Protein AF-U1PK87-F1 (afdb_monomer)

Solvent-accessible surface area (backbone atoms only — not comparable to full-atom values): 8634 Å² total; per-residue (Å²): 111,48,39,33,23,45,69,45,52,53,51,55,28,52,53,34,61,75,40,60,79,50,68,44,65,34,42,36,42,62,46,44,38,61,63,32,88,51,86,63,89,66,59,46,81,41,62,26,33,57,51,72,47,66,73,80,92,66,89,75,99,75,80,78,85,78,83,70,93,80,68,74,91,84,69,62,51,33,32,41,38,39,28,65,90,53,68,93,59,78,47,89,88,58,45,84,28,54,29,33,36,34,36,21,73,92,43,46,78,88,36,41,50,33,22,34,62,85,62,45,79,32,57,74,44,75,30,88,46,66,70,62,82,80,76,78,77,78,81,71,83,76,133

Foldseek 3Di:
DAAEAPVALLVLLVVPQVQPPDKDKWWWFWDFCLQFPDRQVDDRRDTHTADIDDDDPDDDDDDPDPDPPPDPPDAFIEMEMENAPDDQWDDPVQLPTQKYKYAYPVSDPVRIFMAGSVRHTDDYDHGHGHGDDPPPPPPPPDD

pLDDT: mean 77.27, std 20.82, range [31.27, 96.0]

Nearest PDB structures (foldseek):
  1r5x-assembly2_B  TM=8.015E-01  e=1.370E-06  Archaeoglobus fulgidus DSM 4304
  1oi0-assembly3_C  TM=8.147E-01  e=3.358E-06  Archaeoglobus fulgidus
  1oi0-assembly2_B  TM=7.557E-01  e=1.060E-06  Archaeoglobus fulgidus
  1oi0-assembly4_D  TM=7.396E-01  e=2.011E-06  Archaeoglobus fulgidus
  1oi0-assembly1_A  TM=7.711E-01  e=6.793E-06  Archaeoglobus fulgidus

Sequence (143 aa):
MVHITRGLLDGLLAMSADRDPESVSAVLASTPAGEFEDATGVDSSTPILTHFYFPDASGSVTAVFGVDLGTPAGSGRARFVSHPQGPLAATREDTFAAAVIIAIPPWDVDACAAFDRENQELSMNIIDADPPQETLTEDIEAE

Secondary structure (DSSP, 8-state):
-EEEEHHHHHHHHHHHHHHTTSPPEEEEEEEEGGG-SS--SS-TT-EEEEEEE----SS-S-------TTS-TT-PPEEEEE-TTS-SS--TTTTTSSEEEEE-TT-SSTTEEEEETT-PEEPEEEE--PPPP----------

InterPro domains:
  IPR058877 JAB/MPN domain-containing [PF26422] (1-135)

Radius of gyration: 16.14 Å; Cα contacts (8 Å, |Δi|>4): 254; chains: 1; bounding box: 40×46×35 Å

Mean predicted aligned error: 9.71 Å

Organism: NCBI:txid1238424

Structure (mmCIF, N/CA/C/O backbone):
data_AF-U1PK87-F1
#
_entry.id   AF-U1PK87-F1
#
loop_
_atom_site.group_PDB
_atom_site.id
_atom_site.type_symbol
_atom_site.label_atom_id
_atom_site.label_alt_id
_atom_site.label_comp_id
_atom_site.label_asym_id
_atom_site.label_entity_id
_atom_site.label_seq_id
_atom_site.pdbx_PDB_ins_code
_atom_site.Cartn_x
_atom_site.Cartn_y
_atom_site.Cartn_z
_atom_site.occupancy
_atom_site.B_iso_or_equiv
_atom_site.auth_seq_id
_atom_site.auth_comp_id
_atom_site.auth_asym_id
_atom_site.auth_atom_id
_atom_site.pdbx_PDB_model_num
ATOM 1 N N . MET A 1 1 ? 4.386 -2.816 11.260 1.00 86.81 1 MET A N 1
ATOM 2 C CA . MET A 1 1 ? 3.215 -3.315 10.512 1.00 86.81 1 MET A CA 1
ATOM 3 C C . MET A 1 1 ? 2.550 -2.134 9.831 1.00 86.81 1 MET A C 1
ATOM 5 O O . MET A 1 1 ? 2.549 -1.057 10.415 1.00 86.81 1 MET A O 1
ATOM 9 N N . VAL A 1 2 ? 2.038 -2.331 8.619 1.00 90.50 2 VAL A N 1
ATOM 10 C CA . VAL A 1 2 ? 1.305 -1.332 7.827 1.00 90.50 2 VAL A CA 1
ATOM 11 C C . VAL A 1 2 ? -0.090 -1.876 7.528 1.00 90.50 2 VAL A C 1
ATOM 13 O O . VAL A 1 2 ? -0.218 -3.044 7.168 1.00 90.50 2 VAL A O 1
ATOM 16 N N . HIS A 1 3 ? -1.116 -1.037 7.671 1.00 93.62 3 HIS A N 1
ATOM 17 C CA . HIS A 1 3 ? -2.496 -1.361 7.309 1.00 93.62 3 HIS A CA 1
ATOM 18 C C . HIS A 1 3 ? -2.875 -0.585 6.050 1.00 93.62 3 HIS A C 1
ATOM 20 O O . HIS A 1 3 ? -2.632 0.618 5.988 1.00 93.62 3 HIS A O 1
ATOM 26 N N . ILE A 1 4 ? -3.449 -1.252 5.054 1.00 93.69 4 ILE A N 1
ATOM 27 C CA . ILE A 1 4 ? -3.845 -0.652 3.773 1.00 93.69 4 ILE A CA 1
ATOM 28 C C . ILE A 1 4 ? -5.178 -1.242 3.327 1.00 93.69 4 ILE A C 1
ATOM 30 O O . ILE A 1 4 ? -5.394 -2.440 3.505 1.00 93.69 4 ILE A O 1
ATOM 34 N N . THR A 1 5 ? -6.0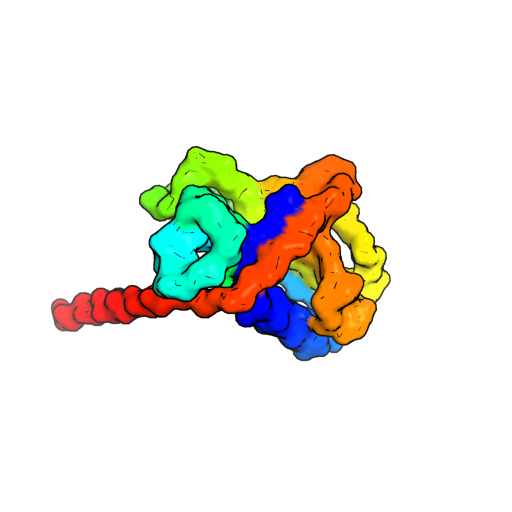77 -0.435 2.768 1.00 95.06 5 THR A N 1
ATOM 35 C CA . THR A 1 5 ? -7.317 -0.969 2.191 1.00 95.06 5 THR A CA 1
ATOM 36 C C . THR A 1 5 ? -7.027 -1.740 0.907 1.00 95.06 5 THR A C 1
ATOM 38 O O . THR A 1 5 ? -6.157 -1.358 0.118 1.00 95.06 5 THR A O 1
ATOM 41 N N . ARG A 1 6 ? -7.775 -2.824 0.666 1.00 94.69 6 ARG A N 1
ATOM 42 C CA . ARG A 1 6 ? -7.663 -3.603 -0.576 1.00 94.69 6 ARG A CA 1
ATOM 43 C C . ARG A 1 6 ? -7.859 -2.723 -1.811 1.00 94.69 6 ARG A C 1
ATOM 45 O O . ARG A 1 6 ? -7.023 -2.753 -2.704 1.00 94.69 6 ARG A O 1
ATOM 52 N N . GLY A 1 7 ? -8.894 -1.881 -1.811 1.00 93.00 7 GLY A N 1
ATOM 53 C CA . GLY A 1 7 ? -9.187 -0.988 -2.934 1.00 93.00 7 GLY A CA 1
ATOM 54 C C . GLY A 1 7 ? -8.040 -0.030 -3.279 1.00 93.00 7 GLY A C 1
ATOM 55 O O . GLY A 1 7 ? -7.747 0.171 -4.457 1.00 93.00 7 GLY A O 1
ATOM 56 N N . LEU A 1 8 ? -7.340 0.515 -2.273 1.00 93.94 8 LEU A N 1
ATOM 57 C CA . LEU A 1 8 ? -6.167 1.363 -2.505 1.00 93.94 8 LEU A CA 1
ATOM 58 C C . LEU A 1 8 ? -5.016 0.566 -3.132 1.00 93.94 8 LEU A C 1
ATOM 60 O O . LEU A 1 8 ? -4.407 1.028 -4.098 1.00 93.94 8 LEU A O 1
ATOM 64 N N . LEU A 1 9 ? -4.704 -0.611 -2.581 1.00 95.31 9 LEU A N 1
ATOM 65 C CA . LEU A 1 9 ? -3.612 -1.447 -3.078 1.00 95.31 9 LEU A CA 1
ATOM 66 C C . LEU A 1 9 ? -3.866 -1.889 -4.524 1.00 95.31 9 LEU A C 1
ATOM 68 O O . LEU A 1 9 ? -3.006 -1.688 -5.378 1.00 95.31 9 LEU A O 1
ATOM 72 N N . ASP A 1 10 ? -5.059 -2.410 -4.804 1.00 95.56 10 ASP A N 1
ATOM 73 C CA . ASP A 1 10 ? -5.448 -2.869 -6.138 1.00 95.56 10 ASP A CA 1
ATOM 74 C C . ASP A 1 10 ? -5.386 -1.721 -7.158 1.00 95.56 10 ASP A C 1
ATOM 76 O O . ASP A 1 10 ? -4.865 -1.895 -8.260 1.00 95.56 10 ASP A O 1
ATOM 80 N N . GLY A 1 11 ? -5.839 -0.519 -6.781 1.00 94.69 11 GLY A N 1
ATOM 81 C CA . GLY A 1 11 ? -5.757 0.669 -7.632 1.00 94.69 11 GLY A CA 1
ATOM 82 C C . GLY A 1 11 ? -4.319 1.094 -7.953 1.00 94.69 11 GLY A C 1
ATOM 83 O O . GLY A 1 11 ? -4.015 1.435 -9.097 1.00 94.69 11 GLY A O 1
ATOM 84 N N . LEU A 1 12 ? -3.412 1.045 -6.971 1.00 94.88 12 LEU A N 1
ATOM 85 C CA . LEU A 1 12 ? -1.989 1.357 -7.167 1.00 94.88 12 LEU A CA 1
ATOM 86 C C . LEU A 1 12 ? -1.282 0.311 -8.043 1.00 94.88 12 LEU A C 1
ATOM 88 O O . LEU A 1 12 ? -0.458 0.674 -8.888 1.00 94.88 12 LEU A O 1
ATOM 92 N N . LEU A 1 13 ? -1.611 -0.971 -7.873 1.00 95.88 13 LEU A N 1
ATOM 93 C CA . LEU A 1 13 ? -1.077 -2.064 -8.689 1.00 95.88 13 LEU A CA 1
ATOM 94 C C . LEU A 1 13 ? -1.568 -1.976 -10.137 1.00 95.88 13 LEU A C 1
ATOM 96 O O . LEU A 1 13 ? -0.749 -2.007 -11.054 1.00 95.88 13 LEU A O 1
ATOM 100 N N . ALA A 1 14 ? -2.872 -1.775 -10.346 1.0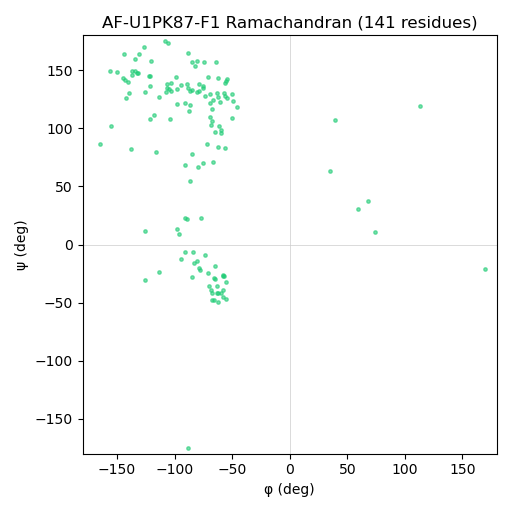0 95.50 14 ALA A N 1
ATOM 101 C CA . ALA A 1 14 ? -3.454 -1.596 -11.676 1.00 95.50 14 ALA A CA 1
ATOM 102 C C . ALA A 1 14 ? -2.815 -0.412 -12.413 1.00 95.50 14 ALA A C 1
ATOM 104 O O . ALA A 1 14 ? -2.390 -0.535 -13.557 1.00 95.50 14 ALA A O 1
ATOM 105 N N . MET A 1 15 ? -2.644 0.715 -11.720 1.00 93.19 15 MET A N 1
ATOM 106 C CA . MET A 1 15 ? -1.982 1.887 -12.282 1.00 93.19 15 MET A CA 1
ATOM 107 C C . MET A 1 15 ? -0.509 1.637 -12.634 1.00 93.19 15 MET A C 1
ATOM 109 O O . MET A 1 15 ? -0.010 2.185 -13.616 1.00 93.19 15 MET A O 1
ATOM 113 N N . SER A 1 16 ? 0.198 0.835 -11.834 1.00 94.25 16 SER A N 1
ATOM 114 C CA . SER A 1 16 ? 1.590 0.462 -12.110 1.00 94.25 16 SER A CA 1
ATOM 115 C C . SER A 1 16 ? 1.687 -0.425 -13.351 1.00 94.25 16 SER A C 1
ATOM 117 O O . SER A 1 16 ? 2.545 -0.190 -14.197 1.00 94.25 16 SER A O 1
ATOM 119 N N . ALA A 1 17 ? 0.762 -1.377 -13.503 1.00 95.38 17 ALA A N 1
ATOM 120 C CA . ALA A 1 17 ? 0.655 -2.212 -14.695 1.00 95.38 17 ALA A CA 1
ATOM 121 C C . ALA A 1 17 ? 0.339 -1.390 -15.957 1.00 95.38 17 ALA A C 1
ATOM 123 O O . ALA A 1 17 ? 0.955 -1.611 -16.997 1.00 95.38 17 ALA A O 1
ATOM 124 N N . ASP A 1 18 ? -0.566 -0.412 -15.860 1.00 95.50 18 ASP A N 1
ATOM 125 C CA . ASP A 1 18 ? -0.934 0.469 -16.977 1.00 95.50 18 ASP A CA 1
ATOM 126 C C . ASP A 1 18 ? 0.216 1.381 -17.429 1.00 95.50 18 ASP A C 1
ATOM 128 O O . ASP A 1 18 ? 0.266 1.792 -18.591 1.00 95.50 18 ASP A O 1
ATOM 132 N N . ARG A 1 19 ? 1.127 1.733 -16.513 1.00 90.69 19 ARG A N 1
ATOM 133 C CA . ARG A 1 19 ? 2.261 2.625 -16.788 1.00 90.69 19 ARG A CA 1
ATOM 134 C C . ARG A 1 19 ? 3.551 1.907 -17.151 1.00 90.69 19 ARG A C 1
ATOM 136 O O . ARG A 1 19 ? 4.460 2.577 -17.629 1.00 90.69 19 ARG A O 1
ATOM 143 N N . ASP A 1 20 ? 3.645 0.595 -16.956 1.00 89.94 20 ASP A N 1
ATOM 144 C CA . ASP A 1 20 ? 4.840 -0.195 -17.268 1.00 89.94 20 ASP A CA 1
ATOM 145 C C . ASP A 1 20 ? 5.347 0.112 -18.699 1.00 89.94 20 ASP A C 1
ATOM 147 O O . ASP A 1 20 ? 4.573 0.010 -19.660 1.00 89.94 20 ASP A O 1
ATOM 151 N N . PRO A 1 21 ? 6.620 0.535 -18.879 1.00 92.75 21 PRO A N 1
ATOM 152 C CA . PRO A 1 21 ? 7.748 0.468 -17.933 1.00 92.75 21 PRO A CA 1
ATOM 153 C C . PRO A 1 21 ? 8.046 1.752 -17.136 1.00 92.75 21 PRO A C 1
ATOM 155 O O . PRO A 1 21 ? 9.121 1.865 -16.542 1.00 92.75 21 PRO A O 1
ATOM 158 N N . GLU A 1 22 ? 7.155 2.740 -17.125 1.00 89.12 22 GLU A N 1
ATOM 159 C CA . GLU A 1 22 ? 7.297 3.954 -16.316 1.00 89.12 22 GLU A CA 1
ATOM 160 C C . GLU A 1 22 ? 6.991 3.687 -14.835 1.00 89.12 22 GLU A C 1
ATOM 162 O O . GLU A 1 22 ? 6.006 3.038 -14.484 1.00 89.12 22 GLU A O 1
ATOM 167 N N . SER A 1 23 ? 7.818 4.235 -13.941 1.00 87.06 23 SER A N 1
ATOM 168 C CA . SER A 1 23 ? 7.581 4.141 -12.500 1.00 87.06 23 SER A CA 1
ATOM 169 C C . SER A 1 23 ? 6.462 5.079 -12.033 1.00 87.06 23 SER A C 1
ATOM 171 O O . SER A 1 23 ? 6.457 6.276 -12.320 1.00 87.06 23 SER A O 1
ATOM 173 N N . VAL A 1 24 ? 5.569 4.549 -11.207 1.00 89.56 24 VAL A N 1
ATOM 174 C CA . VAL A 1 24 ? 4.601 5.259 -10.375 1.00 89.56 24 VAL A CA 1
ATOM 175 C C . VAL A 1 24 ? 5.220 5.576 -9.017 1.00 89.56 24 VAL A C 1
ATOM 177 O O . VAL A 1 24 ? 5.866 4.736 -8.387 1.00 89.56 24 VAL A O 1
ATOM 180 N N . SER A 1 25 ? 4.974 6.788 -8.520 1.00 88.31 25 SER A N 1
ATOM 181 C CA . SER A 1 25 ? 5.276 7.133 -7.138 1.00 88.31 25 SER A CA 1
ATOM 182 C C . SER A 1 25 ? 4.212 8.040 -6.541 1.00 88.31 25 SER A C 1
ATOM 184 O O . SER A 1 25 ? 3.925 9.096 -7.097 1.00 88.31 25 SER A O 1
ATOM 186 N N . ALA A 1 26 ? 3.654 7.644 -5.400 1.00 87.25 26 ALA A N 1
ATOM 187 C CA . ALA A 1 26 ? 2.553 8.349 -4.753 1.00 87.25 26 ALA A CA 1
ATOM 188 C C . ALA A 1 26 ? 2.771 8.441 -3.243 1.00 87.25 26 ALA A C 1
ATOM 190 O O . ALA A 1 26 ? 3.325 7.530 -2.624 1.00 87.25 26 ALA A O 1
ATOM 191 N N . VAL A 1 27 ? 2.331 9.541 -2.638 1.00 86.81 27 VAL A N 1
ATOM 192 C CA . VAL A 1 27 ? 2.311 9.670 -1.181 1.00 86.81 27 VAL A CA 1
ATOM 193 C C . VAL A 1 27 ? 0.990 9.124 -0.668 1.00 86.81 27 VAL A C 1
ATOM 195 O O . VAL A 1 27 ? -0.060 9.428 -1.226 1.00 86.81 27 VAL A O 1
ATOM 198 N N . LEU A 1 28 ? 1.053 8.319 0.387 1.00 87.38 28 LEU A N 1
ATOM 199 C CA . LEU A 1 28 ? -0.102 7.662 0.979 1.00 87.38 28 LEU A CA 1
ATOM 200 C C . LEU A 1 28 ? -0.506 8.380 2.261 1.00 87.38 28 LEU A C 1
ATOM 202 O O . LEU A 1 28 ? 0.338 8.765 3.081 1.00 87.38 28 LEU A O 1
ATOM 206 N N . ALA A 1 29 ? -1.809 8.520 2.437 1.00 87.06 29 ALA A N 1
ATOM 207 C CA . ALA A 1 29 ? -2.423 9.070 3.627 1.00 87.06 29 ALA A CA 1
ATOM 208 C C . ALA A 1 29 ? -3.362 8.039 4.257 1.00 87.06 29 ALA A C 1
ATOM 210 O O . ALA A 1 29 ? -3.778 7.063 3.625 1.00 87.06 29 ALA A O 1
ATOM 211 N N . SER A 1 30 ? -3.612 8.223 5.550 1.00 88.44 30 SER A N 1
ATOM 212 C CA . SER A 1 30 ? -4.320 7.253 6.372 1.00 88.44 30 SER A CA 1
ATOM 213 C C . SER A 1 30 ? -5.571 7.834 6.999 1.00 88.44 30 SER A C 1
ATOM 215 O O . SER A 1 30 ? -5.547 8.963 7.484 1.00 88.44 30 SER A O 1
ATOM 217 N N . THR A 1 31 ? -6.584 6.992 7.116 1.00 88.69 31 THR A N 1
ATOM 218 C CA . THR A 1 31 ? -7.783 7.222 7.913 1.00 88.69 31 THR A CA 1
ATOM 219 C C . THR A 1 31 ? -7.715 6.341 9.169 1.00 88.69 31 T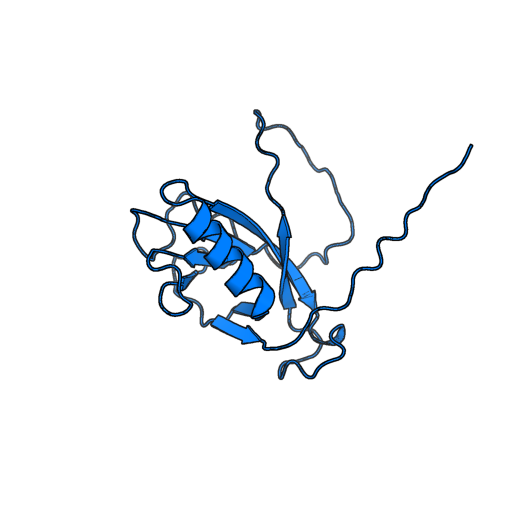HR A C 1
ATOM 221 O O . THR A 1 31 ? -7.345 5.165 9.063 1.00 88.69 31 THR A O 1
ATOM 224 N N . PRO A 1 32 ? -8.019 6.861 10.369 1.00 90.75 32 PRO A N 1
ATOM 225 C CA . PRO A 1 32 ? -8.199 6.043 11.564 1.00 90.75 32 PRO A CA 1
ATOM 226 C C . PRO A 1 32 ? -9.264 4.961 11.361 1.00 90.75 32 PRO A C 1
ATOM 228 O O . PRO A 1 32 ? -10.333 5.209 10.812 1.00 90.75 32 PRO A O 1
ATOM 231 N N . ALA A 1 33 ? -9.003 3.760 11.862 1.00 90.88 33 ALA A N 1
ATOM 232 C CA . ALA A 1 33 ? -9.893 2.611 11.728 1.00 90.88 33 ALA A CA 1
ATOM 233 C C . ALA A 1 33 ? -11.307 2.833 12.292 1.00 90.88 33 ALA A C 1
ATOM 235 O O . ALA A 1 33 ? -12.248 2.194 11.838 1.00 90.88 33 ALA A O 1
ATOM 236 N N . GLY A 1 34 ? -11.459 3.718 13.280 1.00 90.00 34 GLY A N 1
ATOM 237 C CA . GLY A 1 34 ? -12.749 4.063 13.877 1.00 90.00 34 GLY A CA 1
ATOM 238 C C . GLY A 1 34 ? -13.651 4.931 12.998 1.00 90.00 34 GLY A C 1
ATOM 239 O O . GLY A 1 34 ? -14.804 5.130 13.363 1.00 90.00 34 GLY A O 1
ATOM 240 N N . GLU A 1 35 ? -13.145 5.452 11.878 1.00 89.75 35 GLU A N 1
ATOM 241 C CA . GLU A 1 35 ? -13.934 6.226 10.909 1.00 89.75 35 GLU A CA 1
ATOM 242 C C . GLU A 1 35 ? -14.544 5.350 9.803 1.00 89.75 35 GLU A C 1
ATOM 244 O O . GLU A 1 35 ? -15.333 5.837 8.999 1.00 89.75 35 GLU A O 1
ATOM 249 N N . PHE A 1 36 ? -14.201 4.060 9.758 1.00 89.88 36 PHE A N 1
ATOM 250 C CA . PHE A 1 36 ? -14.814 3.102 8.844 1.00 89.88 36 PHE A CA 1
ATOM 251 C C . PHE A 1 36 ? -16.175 2.664 9.389 1.00 89.88 36 PHE A C 1
ATOM 253 O O . PHE A 1 36 ? -16.315 2.388 10.583 1.00 89.88 36 PHE A O 1
ATOM 260 N N . GLU A 1 37 ? -17.173 2.566 8.511 1.00 86.31 37 GLU A N 1
ATOM 261 C CA . GLU A 1 37 ? -18.475 1.990 8.870 1.00 86.31 37 GLU A CA 1
ATOM 262 C C . GLU A 1 37 ? -18.365 0.474 9.094 1.00 86.31 37 GLU A C 1
ATOM 264 O O . GLU A 1 37 ? -19.004 -0.086 9.990 1.00 86.31 37 GLU A O 1
ATOM 269 N N . ASP A 1 38 ? -17.510 -0.178 8.304 1.00 85.19 38 ASP A N 1
ATOM 270 C CA . ASP A 1 38 ? -17.237 -1.605 8.384 1.00 85.19 38 ASP A CA 1
ATOM 271 C C . ASP A 1 38 ? -16.222 -1.957 9.476 1.00 85.19 38 ASP A C 1
ATOM 273 O O . ASP A 1 38 ? -15.320 -1.196 9.838 1.00 85.19 38 ASP A O 1
ATOM 277 N N . ALA A 1 39 ? -16.324 -3.188 9.976 1.00 81.06 39 ALA A N 1
ATOM 278 C CA . ALA A 1 39 ? -15.366 -3.717 10.933 1.00 81.06 39 ALA A CA 1
ATOM 279 C C . ALA A 1 39 ? -13.997 -3.948 10.269 1.00 81.06 39 ALA A C 1
ATOM 281 O O . ALA A 1 39 ? -13.801 -4.898 9.517 1.00 81.06 39 ALA A O 1
ATOM 282 N N . THR A 1 40 ? -13.017 -3.127 10.633 1.00 88.06 40 THR A N 1
ATOM 283 C CA . THR A 1 40 ? -11.635 -3.202 10.124 1.00 88.06 40 THR A CA 1
ATOM 284 C C . THR A 1 40 ? -10.775 -4.266 10.817 1.00 88.06 40 THR A C 1
ATOM 286 O O . THR A 1 40 ? -9.692 -4.601 10.343 1.00 88.06 40 THR A O 1
ATOM 289 N N . GLY A 1 41 ? -11.225 -4.802 11.959 1.00 89.12 41 GLY A N 1
ATOM 290 C CA . GLY A 1 41 ? -10.503 -5.830 12.722 1.00 89.12 41 GLY A CA 1
ATOM 291 C C . GLY A 1 41 ? -9.277 -5.325 13.497 1.00 89.12 41 GLY A C 1
ATOM 292 O O . GLY A 1 41 ? -8.503 -6.137 14.004 1.00 89.12 41 GLY A O 1
ATOM 293 N N . VAL A 1 42 ? -9.097 -4.006 13.607 1.00 90.94 42 VAL A N 1
ATOM 294 C CA . VAL A 1 42 ? -8.009 -3.352 14.354 1.00 90.94 42 VAL A CA 1
ATOM 295 C C . VAL A 1 42 ? -8.564 -2.331 15.356 1.00 90.94 42 VAL A C 1
ATOM 297 O O . VAL A 1 42 ? -9.759 -2.041 15.363 1.00 90.94 42 VAL A O 1
ATOM 300 N N . ASP A 1 43 ? -7.710 -1.805 16.240 1.00 91.31 43 ASP A N 1
ATOM 301 C CA . ASP A 1 43 ? -8.110 -0.763 17.197 1.00 91.31 43 ASP A CA 1
ATOM 302 C C . ASP A 1 43 ? -8.551 0.511 16.463 1.00 91.31 43 ASP A C 1
ATOM 304 O O . ASP A 1 43 ? -7.928 0.878 15.470 1.00 91.31 43 ASP A O 1
ATOM 308 N N . SER A 1 44 ? -9.562 1.221 16.971 1.00 89.38 44 SER A N 1
ATOM 309 C CA . SER A 1 44 ? -10.148 2.404 16.321 1.00 89.38 44 SER A CA 1
ATOM 310 C C . SER A 1 44 ? -9.152 3.534 16.034 1.00 89.38 44 SER A C 1
ATOM 312 O O . SER A 1 44 ? -9.360 4.317 15.112 1.00 89.38 44 SER A O 1
ATOM 314 N N . SER A 1 45 ? -8.072 3.642 16.813 1.00 88.38 45 SER A N 1
ATOM 315 C CA . SER A 1 45 ? -7.017 4.643 16.602 1.00 88.38 45 SER A CA 1
ATOM 316 C C . SER A 1 45 ? -5.964 4.217 15.570 1.00 88.38 45 SER A C 1
ATOM 318 O O . SER A 1 45 ? -5.093 5.011 15.212 1.00 88.38 45 SER A O 1
ATOM 320 N N . THR A 1 46 ? -6.030 2.973 15.086 1.00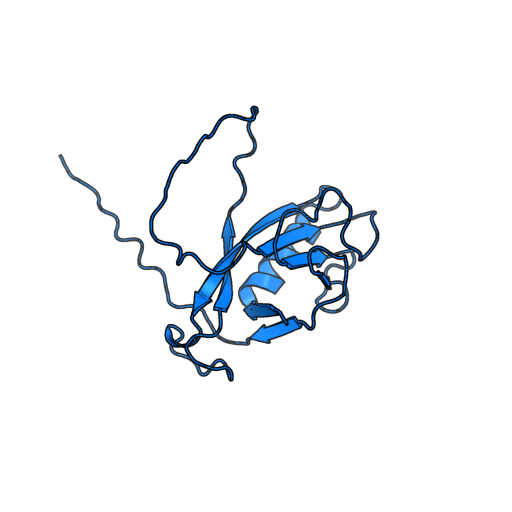 90.38 46 THR A N 1
ATOM 321 C CA . THR A 1 46 ? -5.062 2.412 14.138 1.00 90.38 46 THR A CA 1
ATOM 322 C C . THR A 1 46 ? -5.162 3.138 12.796 1.00 90.38 46 THR A C 1
ATOM 324 O O . THR A 1 46 ? -6.243 3.160 12.209 1.00 90.38 46 THR A O 1
ATOM 327 N N . PRO A 1 47 ? -4.065 3.703 12.267 1.00 90.56 47 PRO A N 1
ATOM 328 C CA . PRO A 1 47 ? -4.073 4.321 10.946 1.00 90.56 47 PRO A CA 1
ATOM 329 C C . PRO A 1 47 ? -4.118 3.250 9.846 1.00 90.56 47 PRO A C 1
ATOM 331 O O . PRO A 1 47 ? -3.268 2.357 9.811 1.00 90.56 47 PRO A O 1
ATOM 334 N N . ILE A 1 48 ? -5.075 3.370 8.926 1.00 91.88 48 ILE A N 1
ATOM 335 C CA . ILE A 1 48 ? -5.220 2.528 7.731 1.00 91.88 48 ILE A CA 1
ATOM 336 C C . ILE A 1 48 ? -4.979 3.402 6.504 1.00 91.88 48 ILE A C 1
ATOM 338 O O . ILE A 1 48 ? -5.597 4.452 6.377 1.00 91.88 48 ILE A O 1
ATOM 342 N N . LEU A 1 49 ? -4.081 3.003 5.604 1.00 92.38 49 LEU A N 1
ATOM 343 C CA . LEU A 1 49 ? -3.837 3.712 4.347 1.00 92.38 49 LEU A CA 1
ATOM 344 C C . LEU A 1 49 ? -5.055 3.560 3.431 1.00 92.38 49 LEU A C 1
ATOM 346 O O . LEU A 1 49 ? -5.442 2.436 3.113 1.00 92.38 49 LEU A O 1
ATOM 350 N N . THR A 1 50 ? -5.644 4.683 3.028 1.00 91.31 50 THR A N 1
ATOM 351 C CA . THR A 1 50 ? -6.944 4.726 2.329 1.00 91.31 50 THR A CA 1
ATOM 352 C C . THR A 1 50 ? -6.905 5.476 1.013 1.00 91.31 50 THR A C 1
ATOM 354 O O . THR A 1 50 ? -7.639 5.131 0.094 1.00 91.31 50 THR A O 1
ATOM 357 N N . HIS A 1 51 ? -6.033 6.473 0.899 1.00 88.00 51 HIS A N 1
ATOM 358 C CA . HIS A 1 51 ? -5.940 7.321 -0.278 1.00 88.00 51 HIS A CA 1
ATOM 359 C C . HIS A 1 51 ? -4.492 7.713 -0.562 1.00 88.00 51 HIS A C 1
ATOM 361 O O . HIS A 1 51 ? -3.591 7.572 0.275 1.00 88.00 51 HIS A O 1
ATOM 367 N N . PHE A 1 52 ? -4.267 8.200 -1.777 1.00 87.88 52 PHE A N 1
ATOM 368 C CA . PHE A 1 52 ? -2.971 8.671 -2.230 1.00 87.88 52 PHE A CA 1
ATOM 369 C C . PHE A 1 52 ? -3.100 10.009 -2.950 1.00 87.88 52 PHE A C 1
ATOM 371 O O . PHE A 1 52 ? -4.159 10.365 -3.461 1.00 87.88 52 PHE A O 1
ATOM 378 N N . TYR A 1 53 ? -1.987 10.723 -3.039 1.00 82.00 53 TYR A N 1
ATOM 379 C CA . TYR A 1 53 ? -1.836 11.889 -3.898 1.00 82.00 53 TYR A CA 1
ATOM 380 C C . TYR A 1 53 ? -0.482 11.838 -4.604 1.00 82.00 53 TYR A C 1
ATOM 382 O O . TYR A 1 53 ? 0.502 11.302 -4.079 1.00 82.00 53 TYR A O 1
ATOM 390 N N . PHE A 1 54 ? -0.421 12.400 -5.809 1.00 78.75 54 PHE A N 1
ATOM 391 C CA . PHE A 1 54 ? 0.844 12.581 -6.509 1.00 78.75 54 PHE A CA 1
ATOM 392 C C . PHE A 1 54 ? 1.500 13.876 -6.046 1.00 78.75 54 PHE A C 1
ATOM 394 O O . PHE A 1 54 ? 0.828 14.905 -6.000 1.00 78.75 54 PHE A O 1
ATOM 401 N N . PRO A 1 55 ? 2.800 13.868 -5.713 1.00 65.50 55 PRO A N 1
ATOM 402 C CA . PRO A 1 55 ? 3.528 15.122 -5.611 1.00 65.50 55 PRO A CA 1
A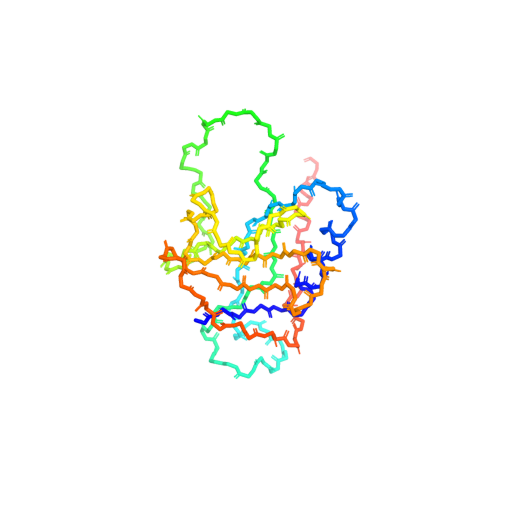TOM 403 C C . PRO A 1 55 ? 3.518 15.783 -6.996 1.00 65.50 55 PRO A C 1
ATOM 405 O O . PRO A 1 55 ? 3.869 15.123 -7.975 1.00 65.50 55 PRO A O 1
ATOM 408 N N . ASP A 1 56 ? 3.091 17.047 -7.085 1.00 51.12 56 ASP A N 1
ATOM 409 C CA . ASP A 1 56 ? 2.995 17.783 -8.350 1.00 51.12 56 ASP A CA 1
ATOM 410 C C . ASP A 1 56 ? 4.255 17.595 -9.204 1.00 51.12 56 ASP A C 1
ATOM 412 O O . ASP A 1 56 ? 5.373 17.962 -8.825 1.00 51.12 56 ASP A O 1
ATOM 416 N N . ALA A 1 57 ? 4.069 17.006 -10.383 1.00 43.25 57 ALA A N 1
ATOM 417 C CA . ALA A 1 57 ? 5.124 16.767 -11.351 1.00 43.25 57 ALA A CA 1
ATOM 418 C C . ALA A 1 57 ? 5.426 18.058 -12.130 1.00 43.25 57 ALA A C 1
ATOM 420 O O . ALA A 1 57 ? 5.163 18.152 -13.324 1.00 43.25 57 ALA A O 1
ATOM 421 N N . SER A 1 58 ? 5.969 19.081 -11.467 1.00 35.41 58 SER A N 1
ATOM 422 C CA . SER A 1 58 ? 6.583 20.215 -12.162 1.00 35.41 58 SER A CA 1
ATOM 423 C C . SER A 1 58 ? 7.618 20.923 -11.289 1.00 35.41 58 SER A C 1
ATOM 425 O O . SER A 1 58 ? 7.287 21.711 -10.415 1.00 35.41 58 SER A O 1
ATOM 427 N N . GLY A 1 59 ? 8.889 20.635 -11.579 1.00 35.34 59 GLY A N 1
ATOM 428 C CA . GLY A 1 59 ? 10.032 21.543 -11.466 1.00 35.34 59 GLY A CA 1
ATOM 429 C C . GLY A 1 59 ? 10.108 22.491 -10.265 1.00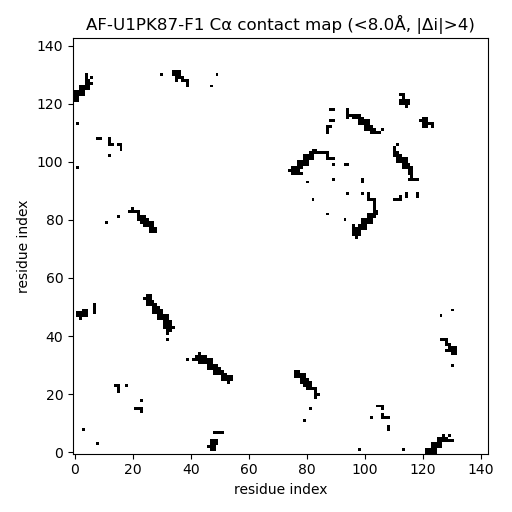 35.34 59 GLY A C 1
ATOM 430 O O . GLY A 1 59 ? 9.547 23.580 -10.295 1.00 35.34 59 GLY A O 1
ATOM 431 N N . SER A 1 60 ? 11.027 22.163 -9.355 1.00 31.27 60 SER A N 1
ATOM 432 C CA . SER A 1 60 ? 11.687 23.031 -8.365 1.00 31.27 60 SER A CA 1
ATOM 433 C C . SER A 1 60 ? 11.338 22.726 -6.917 1.00 31.27 60 SER A C 1
ATOM 435 O O . SER A 1 60 ? 10.222 22.875 -6.435 1.00 31.27 60 SER A O 1
ATOM 437 N N . VAL A 1 61 ? 12.403 22.382 -6.203 1.00 42.66 61 VAL A N 1
ATOM 438 C CA . VAL A 1 61 ? 12.546 22.426 -4.755 1.00 42.66 61 VAL A CA 1
ATOM 439 C C . VAL A 1 61 ? 12.263 23.854 -4.277 1.00 42.66 61 VAL A C 1
ATOM 441 O O . VAL A 1 61 ? 13.191 24.636 -4.129 1.00 42.66 61 VAL A O 1
ATOM 444 N N . THR A 1 62 ? 11.000 24.239 -4.095 1.00 32.94 62 THR A N 1
ATOM 445 C CA . THR A 1 62 ? 10.555 25.369 -3.256 1.00 32.94 62 THR A CA 1
ATOM 446 C C . THR A 1 62 ? 9.047 25.244 -3.024 1.00 32.94 62 THR A C 1
ATOM 448 O O . THR A 1 62 ? 8.243 25.843 -3.723 1.00 32.94 62 THR A O 1
ATOM 451 N N . ALA A 1 63 ? 8.663 24.490 -1.997 1.00 33.81 63 ALA A N 1
ATOM 452 C CA . ALA A 1 63 ? 7.429 24.731 -1.256 1.00 33.81 63 ALA A CA 1
ATOM 453 C C . ALA A 1 63 ? 7.760 24.536 0.225 1.00 33.81 63 ALA A C 1
ATOM 455 O O . ALA A 1 63 ? 7.660 23.461 0.811 1.00 33.81 63 ALA A O 1
ATOM 456 N N . VAL A 1 64 ? 8.308 25.615 0.773 1.00 38.69 64 VAL A N 1
ATOM 457 C CA . VAL A 1 64 ? 8.561 25.849 2.189 1.00 38.69 64 VAL A CA 1
ATOM 458 C C . VAL A 1 64 ? 7.212 25.803 2.906 1.00 38.69 64 VAL A C 1
ATOM 460 O O . VAL A 1 64 ? 6.328 26.568 2.546 1.00 38.69 64 VAL A O 1
ATOM 463 N N . PHE A 1 65 ? 7.074 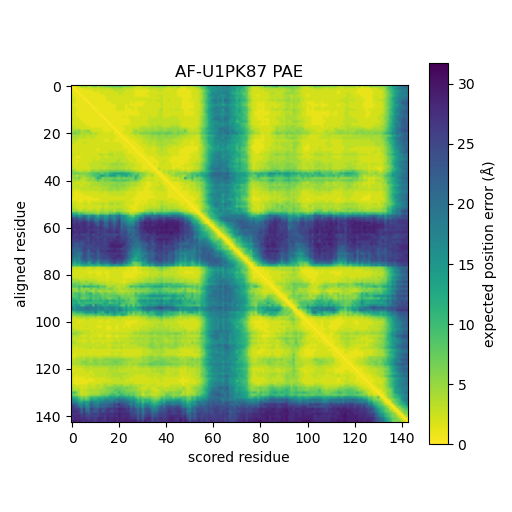24.913 3.894 1.00 42.59 65 PHE A N 1
ATOM 464 C CA . PHE A 1 65 ? 6.066 24.958 4.964 1.00 42.59 65 PHE A CA 1
ATOM 465 C C . PHE A 1 65 ? 4.686 25.520 4.563 1.00 42.59 65 PHE A C 1
ATOM 467 O O . PHE A 1 65 ? 4.222 26.520 5.103 1.00 42.59 65 PHE A O 1
ATOM 474 N N . GLY A 1 66 ? 4.008 24.837 3.641 1.00 34.50 66 GLY A N 1
ATOM 475 C CA . GLY A 1 66 ? 2.564 24.954 3.453 1.00 34.50 66 GLY A CA 1
ATOM 476 C C . GLY A 1 66 ? 1.880 24.021 4.435 1.00 34.50 66 GLY A C 1
ATOM 477 O O . GLY A 1 66 ? 1.549 22.889 4.105 1.00 34.50 66 GLY A O 1
ATOM 478 N N . VAL A 1 67 ? 1.813 24.467 5.681 1.00 33.69 67 VAL A N 1
ATOM 479 C CA . VAL A 1 67 ? 1.010 23.872 6.738 1.00 33.69 67 VAL A CA 1
ATOM 480 C C . VAL A 1 67 ? -0.417 23.681 6.216 1.00 33.69 67 VAL A C 1
ATOM 482 O O . VAL A 1 67 ? -1.139 24.659 6.053 1.00 33.69 67 VAL A O 1
ATOM 485 N N . ASP A 1 68 ? -0.799 22.429 5.974 1.00 38.34 68 ASP A N 1
ATOM 486 C CA . ASP A 1 68 ? -2.196 22.015 6.010 1.00 38.34 68 ASP A CA 1
ATOM 487 C C . ASP A 1 68 ? -2.422 21.254 7.325 1.00 38.34 68 ASP A C 1
ATOM 489 O O . ASP A 1 68 ? -1.872 20.172 7.565 1.00 38.34 68 ASP A O 1
ATOM 493 N N . LEU A 1 69 ? -3.140 21.918 8.233 1.00 36.59 69 LEU A N 1
ATOM 494 C CA . LEU A 1 69 ? -3.431 21.529 9.619 1.00 36.59 69 LEU A CA 1
ATOM 495 C C . LEU A 1 69 ? -4.671 20.635 9.681 1.00 36.59 69 LEU A C 1
ATOM 497 O O . LEU A 1 69 ? -5.604 20.920 10.424 1.00 36.59 69 LEU A O 1
ATOM 501 N N . GLY A 1 70 ? -4.672 19.546 8.918 1.00 32.06 70 GLY A N 1
ATOM 502 C CA . GLY A 1 70 ? -5.628 18.448 9.093 1.00 32.06 70 GLY A CA 1
ATOM 503 C C . GLY A 1 70 ? -4.970 17.147 9.551 1.00 32.06 70 GLY A C 1
ATOM 504 O O . GLY A 1 70 ? -5.614 16.303 10.163 1.00 32.06 70 GLY A O 1
ATOM 505 N N . THR A 1 71 ? -3.672 16.968 9.288 1.00 40.75 71 THR A N 1
ATOM 506 C CA . THR A 1 71 ? -2.985 15.705 9.576 1.00 40.75 71 THR A CA 1
ATOM 507 C C . THR A 1 71 ? -2.467 15.696 11.017 1.00 40.75 71 THR A C 1
ATOM 509 O O . THR A 1 71 ? -1.632 16.542 11.359 1.00 40.75 71 THR A O 1
ATOM 512 N N . PRO A 1 72 ? -2.892 14.752 11.877 1.00 35.72 72 PRO A N 1
ATOM 513 C CA . PRO A 1 72 ? -2.357 14.637 13.225 1.00 35.72 72 PRO A CA 1
ATOM 514 C C . PRO A 1 72 ? -0.831 14.512 13.184 1.00 35.72 72 PRO A C 1
ATOM 516 O O . PRO A 1 72 ? -0.268 13.652 12.501 1.00 35.72 72 PRO A O 1
ATOM 519 N N . ALA A 1 73 ? -0.149 15.388 13.922 1.00 31.80 73 ALA A N 1
ATOM 520 C CA . ALA A 1 73 ? 1.284 15.301 14.145 1.00 31.80 73 ALA A CA 1
ATOM 521 C C . ALA A 1 73 ? 1.593 13.980 14.874 1.00 31.80 73 ALA A C 1
ATOM 523 O O . ALA A 1 73 ? 1.356 13.861 16.073 1.00 31.80 73 ALA A O 1
ATOM 524 N N . GLY A 1 74 ? 2.085 12.970 14.150 1.00 34.91 74 GLY A N 1
ATOM 525 C CA . GLY A 1 74 ? 2.428 11.678 14.756 1.00 34.91 74 GLY A CA 1
ATOM 526 C C . GLY A 1 74 ? 2.756 10.532 13.799 1.00 34.91 74 GLY A C 1
ATOM 527 O O . GLY A 1 74 ? 3.471 9.615 14.195 1.00 34.91 74 GLY A O 1
ATOM 528 N N . SER A 1 75 ? 2.324 10.579 12.539 1.00 42.56 75 SER A N 1
ATOM 529 C CA . SER A 1 75 ? 2.517 9.461 11.606 1.00 42.56 75 SER A CA 1
ATOM 530 C C . SER A 1 75 ? 3.300 9.927 10.388 1.00 42.56 75 SER A C 1
ATOM 532 O O . SER A 1 75 ? 2.805 10.696 9.569 1.00 42.56 75 SER A O 1
ATOM 534 N N . GLY A 1 76 ? 4.563 9.509 10.281 1.00 51.91 76 GLY A N 1
ATOM 535 C CA . GLY A 1 76 ? 5.348 9.782 9.082 1.00 51.91 76 GLY A CA 1
ATOM 536 C C . GLY A 1 76 ? 4.623 9.227 7.857 1.00 51.91 76 GLY A C 1
ATOM 537 O O . GLY A 1 76 ? 4.205 8.071 7.856 1.00 51.91 76 GLY A O 1
ATOM 538 N N . ARG A 1 77 ? 4.436 10.081 6.848 1.00 68.88 77 ARG A N 1
ATOM 539 C CA . ARG A 1 77 ? 3.727 9.765 5.602 1.00 68.88 77 ARG A CA 1
ATOM 540 C C . ARG A 1 77 ? 4.280 8.470 5.007 1.00 68.88 77 ARG A C 1
ATOM 542 O O . ARG A 1 77 ? 5.502 8.339 4.902 1.00 68.88 77 ARG A O 1
ATOM 549 N N . ALA A 1 78 ? 3.403 7.529 4.660 1.00 85.31 78 ALA A N 1
ATOM 550 C CA . ALA A 1 78 ? 3.793 6.345 3.907 1.00 85.31 78 ALA A CA 1
ATOM 551 C C . ALA A 1 78 ? 3.901 6.698 2.414 1.00 85.31 78 ALA A C 1
ATOM 553 O O . ALA A 1 78 ? 3.330 7.692 1.961 1.00 85.31 78 ALA A O 1
ATOM 554 N N . ARG A 1 79 ? 4.651 5.919 1.638 1.00 88.25 79 ARG A N 1
ATOM 555 C CA . ARG A 1 79 ? 4.823 6.139 0.193 1.00 88.25 79 ARG A CA 1
ATOM 556 C C . ARG A 1 79 ? 4.621 4.839 -0.569 1.00 88.25 79 ARG A C 1
ATOM 558 O O . ARG A 1 79 ? 4.979 3.788 -0.059 1.00 88.25 79 ARG A O 1
ATOM 565 N N . PHE A 1 80 ? 4.097 4.922 -1.783 1.00 91.75 80 PHE A N 1
ATOM 566 C CA . PHE A 1 80 ? 4.108 3.835 -2.754 1.00 91.75 80 PHE A CA 1
ATOM 567 C C . PHE A 1 80 ? 5.117 4.138 -3.863 1.00 91.75 80 PHE A C 1
ATOM 569 O O . PHE A 1 80 ? 5.190 5.277 -4.346 1.00 91.75 80 PHE A O 1
ATOM 576 N N . VAL A 1 81 ? 5.883 3.131 -4.273 1.00 91.44 81 VAL A N 1
ATOM 577 C CA . VAL A 1 81 ? 6.804 3.205 -5.412 1.00 91.44 81 VAL A CA 1
ATOM 578 C C . VAL A 1 81 ? 6.728 1.906 -6.207 1.00 91.44 81 VAL A C 1
ATOM 580 O O . VAL A 1 81 ? 6.846 0.820 -5.645 1.00 91.44 81 VAL A O 1
ATOM 583 N N . SER A 1 82 ? 6.566 2.006 -7.522 1.00 92.50 82 SER A N 1
ATOM 584 C CA . SER A 1 82 ? 6.696 0.854 -8.411 1.00 92.50 82 SER A CA 1
ATOM 585 C C . SER A 1 82 ? 8.114 0.771 -8.982 1.00 92.50 82 SER A C 1
ATOM 587 O O . SER A 1 82 ? 8.633 1.773 -9.493 1.00 92.50 82 SER A O 1
ATOM 589 N N . HIS A 1 83 ? 8.680 -0.432 -9.023 1.00 91.88 83 HIS A N 1
ATOM 590 C CA . HIS A 1 83 ? 9.979 -0.724 -9.631 1.00 91.88 83 HIS A CA 1
ATOM 591 C C . HIS A 1 83 ? 9.822 -1.687 -10.827 1.00 91.88 83 HIS A C 1
ATOM 593 O O . HIS A 1 83 ? 10.115 -2.871 -10.683 1.00 91.88 83 HIS A O 1
ATOM 599 N N . PRO A 1 84 ? 9.412 -1.215 -12.030 1.00 90.00 84 PRO A N 1
ATOM 600 C CA . PRO A 1 84 ? 9.158 -2.076 -13.198 1.00 90.00 84 PRO A CA 1
ATOM 601 C C . PRO A 1 84 ? 10.339 -2.967 -13.602 1.00 90.00 84 PRO A C 1
ATOM 603 O O . PRO A 1 84 ? 10.157 -4.068 -14.105 1.00 90.00 84 PRO A O 1
ATOM 606 N N . GLN A 1 85 ? 11.566 -2.488 -13.387 1.00 88.44 85 GLN A N 1
ATOM 607 C CA . GLN A 1 85 ? 12.808 -3.207 -13.703 1.00 88.44 85 GLN A CA 1
ATOM 608 C C . GLN A 1 85 ? 13.740 -3.318 -12.482 1.00 88.44 85 GLN A C 1
ATOM 610 O O . GLN A 1 85 ? 14.924 -3.628 -12.624 1.00 88.44 85 GLN A O 1
ATOM 615 N N . GLY A 1 86 ? 13.236 -2.995 -11.288 1.00 83.94 86 GLY A N 1
ATOM 616 C CA . GLY A 1 86 ? 14.023 -2.921 -10.058 1.00 83.94 86 GLY A CA 1
ATOM 617 C C . GLY A 1 86 ? 13.718 -4.061 -9.082 1.00 83.94 86 GLY A C 1
ATOM 618 O O . GLY A 1 86 ? 12.843 -4.889 -9.332 1.00 83.94 86 GLY A O 1
ATOM 619 N N . PRO A 1 87 ? 14.466 -4.143 -7.970 1.00 85.00 87 PRO A N 1
ATOM 620 C CA . PRO A 1 87 ? 14.242 -5.165 -6.957 1.00 85.00 87 PRO A CA 1
ATOM 621 C C . PRO A 1 87 ? 12.987 -4.872 -6.121 1.00 85.00 87 PRO A C 1
ATOM 623 O O . PRO A 1 87 ? 12.613 -3.716 -5.929 1.00 85.00 87 PRO A O 1
ATOM 626 N N . LEU A 1 88 ? 12.412 -5.918 -5.518 1.00 83.88 88 LEU A N 1
ATOM 627 C CA . LEU A 1 88 ? 11.452 -5.784 -4.417 1.00 83.88 88 LEU A CA 1
ATOM 628 C C . LEU A 1 88 ? 12.195 -5.418 -3.121 1.00 83.88 88 LEU A C 1
ATOM 630 O O . LEU A 1 88 ? 12.382 -6.242 -2.230 1.00 83.88 88 LEU A O 1
ATOM 634 N N . ALA A 1 89 ? 12.716 -4.197 -3.066 1.00 80.25 89 ALA A N 1
ATOM 635 C CA . ALA A 1 89 ? 13.411 -3.637 -1.915 1.00 80.25 89 ALA A CA 1
ATOM 636 C C . ALA A 1 89 ? 13.336 -2.111 -1.966 1.00 80.25 89 ALA A C 1
ATOM 638 O O . ALA A 1 89 ? 13.334 -1.529 -3.055 1.00 80.25 89 ALA A O 1
ATOM 639 N N . ALA A 1 90 ? 13.330 -1.451 -0.806 1.00 76.06 90 ALA A N 1
ATOM 640 C CA . ALA A 1 90 ? 13.443 -0.001 -0.784 1.00 76.06 90 ALA A CA 1
ATOM 641 C C . ALA A 1 90 ? 14.853 0.417 -1.224 1.00 76.06 90 ALA A C 1
ATOM 643 O O . ALA A 1 90 ? 15.866 -0.077 -0.718 1.00 76.06 90 ALA A O 1
ATOM 644 N N . THR A 1 91 ? 14.933 1.347 -2.170 1.00 70.44 91 THR A N 1
ATOM 645 C CA . THR A 1 91 ? 16.194 1.988 -2.538 1.00 70.44 91 THR A CA 1
ATOM 646 C C . THR A 1 91 ? 16.438 3.215 -1.662 1.00 70.44 91 THR A C 1
ATOM 648 O O . THR A 1 91 ? 15.537 3.747 -1.014 1.00 70.44 91 THR A O 1
ATOM 651 N N . ARG A 1 92 ? 17.674 3.722 -1.657 1.00 64.44 92 ARG A N 1
ATOM 652 C CA . ARG A 1 92 ? 18.033 4.932 -0.897 1.00 64.44 92 ARG A CA 1
ATOM 65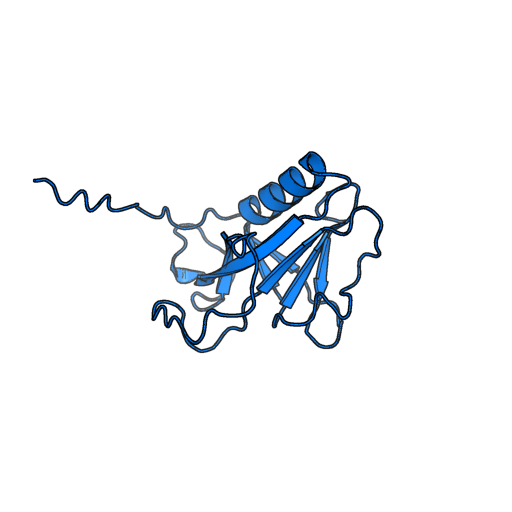3 C C . ARG A 1 92 ? 17.204 6.163 -1.298 1.00 64.44 92 ARG A C 1
ATOM 655 O O . ARG A 1 92 ? 17.042 7.075 -0.491 1.00 64.44 92 ARG A O 1
ATOM 662 N N . GLU A 1 93 ? 16.707 6.196 -2.530 1.00 62.03 93 GLU A N 1
ATOM 663 C CA . GLU A 1 93 ? 15.863 7.274 -3.058 1.00 62.03 93 GLU A CA 1
ATOM 664 C C . GLU A 1 93 ? 14.412 7.163 -2.555 1.00 62.03 93 GLU A C 1
ATOM 666 O O . GLU A 1 93 ? 13.717 8.175 -2.447 1.00 62.03 93 GLU A O 1
ATOM 671 N N . ASP A 1 94 ? 13.995 5.963 -2.140 1.00 63.97 94 ASP A N 1
ATOM 672 C CA . ASP A 1 94 ? 12.651 5.665 -1.636 1.00 63.97 94 ASP A CA 1
ATOM 673 C C . ASP A 1 94 ? 12.498 5.970 -0.130 1.00 63.97 94 ASP A C 1
ATOM 675 O O . ASP A 1 94 ? 11.413 6.320 0.342 1.00 63.97 94 ASP A O 1
ATOM 679 N N . THR A 1 95 ? 13.589 5.886 0.644 1.00 59.22 95 THR A N 1
ATOM 680 C CA . THR A 1 95 ? 13.591 5.813 2.125 1.00 59.22 95 THR A CA 1
ATOM 681 C C . THR A 1 95 ? 13.336 7.120 2.900 1.00 59.22 95 THR A C 1
ATOM 683 O O . THR A 1 95 ? 13.704 7.234 4.068 1.00 59.22 95 THR A O 1
ATOM 686 N N . PHE A 1 96 ? 12.686 8.127 2.312 1.00 60.91 96 PHE A N 1
ATOM 687 C CA . PHE A 1 96 ? 12.338 9.360 3.049 1.00 60.91 96 PHE A CA 1
ATOM 688 C C . PHE A 1 96 ? 11.040 9.250 3.868 1.00 60.91 96 PHE A C 1
ATOM 690 O O . PHE A 1 96 ? 10.785 10.079 4.742 1.00 60.91 96 PHE A O 1
ATOM 697 N N . ALA A 1 97 ? 10.222 8.237 3.588 1.00 63.81 97 ALA A N 1
ATOM 698 C CA . ALA A 1 97 ? 8.968 7.959 4.279 1.00 63.81 97 ALA A CA 1
ATOM 699 C C . ALA A 1 97 ? 9.188 7.122 5.552 1.00 63.81 97 ALA A C 1
ATOM 701 O O . ALA A 1 97 ? 10.177 6.402 5.676 1.00 63.81 97 ALA A O 1
ATOM 702 N N . ALA A 1 98 ? 8.256 7.184 6.510 1.00 69.25 98 ALA A N 1
ATOM 703 C CA . ALA A 1 98 ? 8.325 6.300 7.683 1.00 69.25 98 ALA A CA 1
ATOM 704 C C . ALA A 1 98 ? 8.006 4.837 7.340 1.00 69.25 98 ALA A C 1
ATOM 706 O O . ALA A 1 98 ? 8.473 3.943 8.043 1.00 69.25 98 ALA A O 1
ATOM 707 N N . ALA A 1 99 ? 7.249 4.620 6.264 1.00 83.62 99 ALA A N 1
ATOM 708 C CA . ALA A 1 99 ? 7.032 3.330 5.631 1.00 83.62 99 ALA A CA 1
ATOM 709 C C . ALA A 1 99 ? 6.951 3.522 4.110 1.00 83.62 99 ALA A C 1
ATOM 711 O O . ALA A 1 99 ? 6.358 4.495 3.639 1.00 83.62 99 ALA A O 1
ATOM 712 N N . VAL A 1 100 ? 7.513 2.602 3.336 1.00 88.50 100 VAL A N 1
ATOM 713 C CA . VAL A 1 100 ? 7.402 2.587 1.876 1.00 88.50 100 VAL A CA 1
ATOM 714 C C . VAL A 1 100 ? 6.877 1.240 1.407 1.00 88.50 100 VAL A C 1
ATOM 716 O O . VAL A 1 100 ? 7.373 0.208 1.834 1.00 88.50 100 VAL A O 1
ATOM 719 N N . ILE A 1 101 ? 5.869 1.252 0.546 1.00 91.94 101 ILE A N 1
ATOM 720 C CA . ILE A 1 101 ? 5.343 0.082 -0.148 1.00 91.94 101 ILE A CA 1
ATOM 721 C C . ILE A 1 101 ? 5.978 0.059 -1.533 1.00 91.94 101 ILE A C 1
ATOM 723 O O . ILE A 1 101 ? 5.841 1.015 -2.298 1.00 91.94 101 ILE A O 1
ATOM 727 N N . ILE A 1 102 ? 6.679 -1.025 -1.834 1.00 93.06 102 ILE A N 1
ATOM 728 C CA . ILE A 1 102 ? 7.285 -1.285 -3.133 1.00 93.06 102 ILE A CA 1
ATOM 729 C C . ILE A 1 102 ? 6.442 -2.328 -3.855 1.00 93.06 102 ILE A C 1
ATOM 731 O O . ILE A 1 102 ? 6.110 -3.349 -3.259 1.00 93.06 102 ILE A O 1
ATOM 735 N N . ALA A 1 103 ? 6.136 -2.091 -5.128 1.00 95.25 103 ALA A N 1
ATOM 736 C CA . ALA A 1 103 ? 5.526 -3.079 -6.014 1.00 95.25 103 ALA A CA 1
ATOM 737 C C . ALA A 1 103 ? 6.406 -3.325 -7.245 1.00 95.25 103 ALA A C 1
ATOM 739 O O . ALA A 1 103 ? 7.035 -2.397 -7.761 1.00 95.25 103 ALA A O 1
ATOM 740 N N . ILE A 1 104 ? 6.431 -4.565 -7.727 1.00 96.00 104 ILE A N 1
ATOM 741 C CA . ILE A 1 104 ? 7.150 -4.979 -8.940 1.00 96.00 104 ILE A CA 1
ATOM 742 C C . ILE A 1 104 ? 6.231 -5.809 -9.856 1.00 96.00 104 ILE A C 1
ATOM 744 O O . ILE A 1 104 ? 5.203 -6.313 -9.389 1.00 96.00 104 ILE A O 1
ATOM 748 N N . PRO A 1 105 ? 6.574 -6.006 -11.145 1.00 93.06 105 PRO A N 1
ATOM 749 C CA . PRO A 1 105 ? 5.887 -6.985 -11.979 1.00 93.06 105 PRO A CA 1
ATOM 750 C C . PRO A 1 105 ? 5.898 -8.377 -11.318 1.00 93.06 105 PRO A C 1
ATOM 752 O O . PRO A 1 105 ? 6.917 -8.761 -10.736 1.00 93.06 105 PRO A O 1
ATOM 755 N N . PRO A 1 106 ? 4.813 -9.163 -11.429 1.00 94.69 106 PRO A N 1
ATOM 756 C CA . PRO A 1 106 ? 3.679 -8.989 -12.344 1.00 94.69 106 PRO A CA 1
ATOM 757 C C . PRO A 1 106 ? 2.523 -8.118 -11.805 1.00 94.69 106 PRO A C 1
ATOM 759 O O . PRO A 1 106 ? 1.421 -8.212 -12.341 1.00 94.69 106 PRO A O 1
ATOM 762 N N . TRP A 1 107 ? 2.771 -7.250 -10.813 1.00 93.88 107 TRP A N 1
ATOM 763 C CA . TRP A 1 107 ? 1.793 -6.289 -10.278 1.00 93.88 107 TRP A CA 1
ATOM 764 C C . TRP A 1 107 ? 0.633 -6.942 -9.521 1.00 93.88 107 TRP A C 1
ATOM 766 O O . TRP A 1 107 ? -0.509 -6.494 -9.592 1.00 93.88 107 TRP A O 1
ATOM 776 N N . ASP A 1 108 ? 0.938 -8.005 -8.783 1.00 92.50 108 ASP A N 1
ATOM 777 C CA . ASP A 1 108 ? 0.012 -8.638 -7.853 1.00 92.50 108 ASP A CA 1
ATOM 778 C C . ASP A 1 108 ? 0.375 -8.320 -6.393 1.00 92.50 108 ASP A C 1
ATOM 780 O O . ASP A 1 108 ? 1.386 -7.681 -6.089 1.00 92.50 108 ASP A O 1
ATOM 784 N N . VAL A 1 109 ? -0.497 -8.747 -5.481 1.00 91.69 109 VAL A N 1
ATOM 785 C CA . VAL A 1 109 ? -0.347 -8.518 -4.040 1.00 91.69 109 VAL A CA 1
ATOM 786 C C . VAL A 1 109 ? 0.877 -9.239 -3.461 1.00 91.69 109 VAL A C 1
ATOM 788 O O . VAL A 1 109 ? 1.476 -8.742 -2.511 1.00 91.69 109 VAL A O 1
ATOM 791 N N . ASP A 1 110 ? 1.279 -10.377 -4.029 1.00 92.44 110 ASP A N 1
ATOM 792 C CA . ASP A 1 110 ? 2.454 -11.130 -3.575 1.00 92.44 110 ASP A CA 1
ATOM 793 C C . ASP A 1 110 ? 3.764 -10.495 -4.088 1.00 92.44 110 ASP A C 1
ATOM 795 O O . ASP A 1 110 ? 4.835 -10.687 -3.511 1.00 92.44 110 ASP A O 1
ATOM 799 N N . ALA A 1 111 ? 3.676 -9.688 -5.148 1.00 92.56 111 ALA A N 1
ATOM 800 C CA . ALA A 1 111 ? 4.740 -8.887 -5.739 1.00 92.56 111 ALA A CA 1
ATOM 801 C C . ALA A 1 111 ? 4.826 -7.467 -5.143 1.00 92.56 111 ALA A C 1
ATOM 803 O O . ALA A 1 111 ? 5.361 -6.548 -5.776 1.00 92.56 111 ALA A O 1
ATOM 804 N N . CYS A 1 112 ? 4.319 -7.279 -3.920 1.00 93.75 112 CYS A N 1
ATOM 805 C CA . CYS A 1 112 ? 4.450 -6.038 -3.169 1.00 93.75 112 CYS A CA 1
ATOM 806 C C . CYS A 1 112 ? 4.887 -6.276 -1.715 1.00 93.75 112 CYS A C 1
ATOM 808 O O . CYS A 1 112 ? 4.567 -7.293 -1.106 1.00 93.75 112 CYS A O 1
ATOM 810 N N . ALA A 1 113 ? 5.647 -5.333 -1.156 1.00 93.31 113 ALA A N 1
ATOM 811 C CA . ALA A 1 113 ? 6.146 -5.412 0.215 1.00 93.31 113 ALA A CA 1
ATOM 812 C C . ALA A 1 113 ? 6.328 -4.020 0.827 1.00 93.31 113 ALA A C 1
ATOM 814 O O . ALA A 1 113 ? 6.654 -3.056 0.130 1.00 93.31 113 ALA A O 1
ATOM 815 N N . ALA A 1 114 ? 6.137 -3.917 2.143 1.00 91.81 114 ALA A N 1
ATOM 816 C CA . ALA A 1 114 ? 6.373 -2.692 2.895 1.00 91.81 114 ALA A CA 1
ATOM 817 C C . ALA A 1 114 ? 7.737 -2.734 3.587 1.00 91.81 114 ALA A C 1
ATOM 819 O O . ALA A 1 114 ? 8.142 -3.767 4.109 1.00 91.81 114 ALA A O 1
ATOM 820 N N . PHE A 1 115 ? 8.413 -1.595 3.659 1.00 88.88 115 PHE A N 1
ATOM 821 C CA . PHE A 1 115 ? 9.715 -1.437 4.296 1.00 88.88 115 PHE A CA 1
ATOM 822 C C . PHE A 1 115 ? 9.729 -0.190 5.176 1.00 88.88 115 PHE A C 1
ATOM 824 O O . PHE A 1 115 ? 9.039 0.792 4.891 1.00 88.88 115 PHE A O 1
ATOM 831 N N . ASP A 1 116 ? 10.512 -0.209 6.249 1.00 84.38 116 ASP A N 1
ATOM 832 C CA . ASP A 1 116 ? 10.795 0.979 7.051 1.00 84.38 116 ASP A CA 1
ATOM 833 C C . ASP A 1 116 ? 12.011 1.769 6.527 1.00 84.38 116 ASP A C 1
ATOM 835 O O . ASP A 1 116 ? 12.609 1.460 5.494 1.00 84.38 116 ASP A O 1
ATOM 839 N N . ARG A 1 117 ? 12.400 2.816 7.264 1.00 78.94 117 ARG A N 1
ATOM 840 C CA . ARG A 1 117 ? 13.561 3.663 6.937 1.00 78.94 117 ARG A CA 1
ATOM 841 C C . ARG A 1 117 ? 14.913 2.943 7.005 1.00 78.94 117 ARG A C 1
ATOM 843 O O . ARG A 1 117 ? 15.897 3.461 6.486 1.00 78.94 117 ARG A O 1
ATOM 850 N N . GLU A 1 118 ? 14.980 1.806 7.689 1.00 79.88 118 GLU A N 1
ATOM 851 C CA . GLU A 1 118 ? 16.174 0.969 7.826 1.00 79.88 118 GLU A CA 1
ATOM 852 C C . GLU A 1 118 ? 16.175 -0.175 6.796 1.00 79.88 118 GLU A C 1
ATOM 854 O O . GLU A 1 118 ? 17.041 -1.048 6.847 1.00 79.88 118 GLU A O 1
ATOM 859 N N . ASN A 1 119 ? 15.238 -0.143 5.834 1.00 80.19 119 ASN A N 1
ATOM 860 C CA . ASN A 1 119 ? 14.999 -1.183 4.834 1.00 80.19 119 ASN A CA 1
ATOM 861 C C . ASN A 1 119 ? 14.657 -2.545 5.465 1.00 80.19 119 ASN A C 1
ATOM 863 O O . ASN A 1 119 ? 14.973 -3.600 4.911 1.00 80.19 119 ASN A O 1
ATOM 867 N N . GLN A 1 120 ? 14.028 -2.531 6.642 1.00 85.88 120 GLN A N 1
ATOM 868 C CA . GLN A 1 120 ? 13.468 -3.727 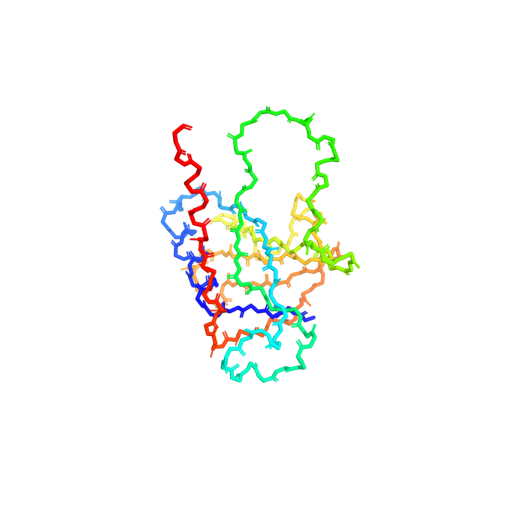7.257 1.00 85.88 120 GLN A CA 1
ATOM 869 C C . GLN A 1 120 ? 12.051 -3.938 6.742 1.00 85.88 120 GLN A C 1
ATOM 871 O O . GLN A 1 120 ? 11.243 -3.008 6.724 1.00 85.88 120 GLN A O 1
ATOM 876 N N . GLU A 1 121 ? 11.755 -5.167 6.331 1.00 89.19 121 GLU A N 1
ATOM 877 C CA . GLU A 1 121 ? 10.423 -5.534 5.865 1.00 89.19 121 GLU A CA 1
ATOM 878 C C . GLU A 1 121 ? 9.396 -5.394 7.000 1.00 89.19 121 GLU A C 1
ATOM 880 O O . GLU A 1 121 ? 9.579 -5.878 8.121 1.00 89.19 121 GLU A O 1
ATOM 885 N N . LEU A 1 122 ? 8.295 -4.713 6.702 1.00 89.00 122 LEU A N 1
ATOM 886 C CA . LEU A 1 122 ? 7.158 -4.520 7.582 1.00 89.00 122 LEU A CA 1
ATOM 887 C C . LEU A 1 122 ? 6.035 -5.456 7.150 1.00 89.00 122 LEU A C 1
ATOM 889 O O . LEU A 1 122 ? 5.625 -5.456 5.994 1.00 89.00 122 LEU A O 1
ATOM 893 N N . SER A 1 123 ? 5.441 -6.167 8.110 1.00 90.69 123 SER A N 1
ATOM 894 C CA . SER A 1 123 ? 4.226 -6.937 7.837 1.00 90.69 123 SER A CA 1
ATOM 895 C C . SER A 1 123 ? 3.124 -6.026 7.295 1.00 90.69 123 SER A C 1
ATOM 897 O O . SER A 1 123 ? 2.827 -4.990 7.904 1.00 90.69 123 SER A O 1
ATOM 899 N N . MET A 1 124 ? 2.506 -6.435 6.190 1.00 92.75 124 MET A N 1
ATOM 900 C CA . MET A 1 124 ? 1.349 -5.768 5.603 1.00 92.75 124 MET A CA 1
ATOM 901 C C . MET A 1 124 ? 0.066 -6.478 6.023 1.00 92.75 124 MET A C 1
ATOM 903 O O . MET A 1 124 ? -0.021 -7.703 5.976 1.00 92.75 124 MET A O 1
ATOM 907 N N . ASN A 1 125 ? -0.927 -5.700 6.441 1.00 94.31 125 ASN A N 1
ATOM 908 C CA . ASN A 1 125 ? -2.272 -6.176 6.715 1.00 94.31 125 ASN A CA 1
ATOM 909 C C . ASN A 1 125 ? -3.244 -5.478 5.759 1.00 94.31 125 ASN A C 1
ATOM 911 O O . ASN A 1 125 ? -3.439 -4.262 5.844 1.00 94.31 125 ASN A O 1
ATOM 915 N N . ILE A 1 126 ? -3.814 -6.253 4.839 1.00 95.44 126 ILE A N 1
ATOM 916 C CA . ILE A 1 126 ? -4.753 -5.759 3.835 1.00 95.44 126 ILE A CA 1
ATOM 917 C C . ILE A 1 126 ? -6.153 -5.812 4.436 1.00 95.44 126 ILE A C 1
ATOM 919 O O . ILE A 1 126 ? -6.671 -6.888 4.732 1.00 95.44 126 ILE A O 1
ATOM 923 N N . ILE A 1 127 ? -6.746 -4.638 4.617 1.00 93.88 127 ILE A N 1
ATOM 924 C CA . ILE A 1 127 ? -8.073 -4.467 5.192 1.00 93.88 127 ILE A CA 1
ATOM 925 C C . ILE A 1 127 ? -9.103 -4.479 4.063 1.00 93.88 127 ILE A C 1
ATOM 927 O O . ILE A 1 127 ? -9.047 -3.663 3.142 1.00 93.88 127 ILE A O 1
ATOM 931 N N . ASP A 1 128 ? -10.041 -5.415 4.146 1.00 93.62 128 ASP A N 1
ATOM 932 C CA . ASP A 1 128 ? -11.172 -5.535 3.225 1.00 93.62 128 ASP A CA 1
ATOM 933 C C . ASP A 1 128 ? -12.364 -4.738 3.764 1.00 93.62 128 ASP A C 1
ATOM 935 O O . ASP A 1 128 ? -13.332 -5.302 4.264 1.00 93.62 128 ASP A O 1
ATOM 939 N N . ALA A 1 129 ? -12.214 -3.415 3.768 1.00 90.19 129 ALA A N 1
ATOM 940 C CA . ALA A 1 129 ? -13.228 -2.464 4.205 1.00 90.19 129 ALA A CA 1
ATOM 941 C C . ALA A 1 129 ? -13.151 -1.209 3.334 1.00 90.19 129 ALA A C 1
ATOM 943 O O . ALA A 1 129 ? -12.049 -0.769 2.976 1.00 90.19 129 ALA A O 1
ATOM 944 N N . ASP A 1 130 ? -14.307 -0.629 3.029 1.00 86.06 130 ASP A N 1
ATOM 945 C CA . ASP A 1 130 ? -14.377 0.612 2.271 1.00 86.06 130 ASP A CA 1
ATOM 946 C C . ASP A 1 130 ? -14.104 1.815 3.191 1.00 86.06 130 ASP A C 1
ATOM 948 O O . ASP A 1 130 ? -14.667 1.902 4.287 1.00 86.06 130 ASP A O 1
ATOM 952 N N . PRO A 1 131 ? -13.218 2.748 2.790 1.00 82.12 131 PRO A N 1
ATOM 953 C CA . PRO A 1 131 ? -13.019 3.981 3.541 1.00 82.12 131 PRO A CA 1
ATOM 954 C C . PRO A 1 131 ? -14.302 4.830 3.546 1.00 82.12 131 PRO A C 1
ATOM 956 O O . PRO A 1 131 ? -15.122 4.706 2.630 1.00 82.12 131 PRO A O 1
ATOM 959 N N . PRO A 1 132 ? -14.475 5.725 4.538 1.00 80.56 132 PRO A N 1
ATOM 960 C CA . PRO A 1 132 ? -15.612 6.639 4.554 1.00 80.56 132 PRO A CA 1
ATOM 961 C C . PRO A 1 132 ? -15.666 7.451 3.257 1.00 80.56 132 PRO A C 1
ATOM 963 O O . PRO A 1 132 ? -14.633 7.874 2.730 1.00 80.56 132 PRO A O 1
ATOM 966 N N . GLN A 1 133 ? -16.874 7.680 2.737 1.00 75.00 133 GLN A N 1
ATOM 967 C CA . GLN A 1 133 ? -17.035 8.519 1.554 1.00 75.00 133 GLN A CA 1
ATOM 968 C C . GLN A 1 133 ? -16.684 9.966 1.904 1.00 75.00 133 GLN A C 1
ATOM 970 O O . GLN A 1 133 ? -17.369 10.598 2.709 1.00 75.00 133 GLN A O 1
ATOM 975 N N . GLU A 1 134 ? -15.639 10.506 1.277 1.00 58.50 134 GLU A N 1
ATOM 976 C CA . GLU A 1 134 ? -15.393 11.943 1.312 1.00 58.50 134 GLU A CA 1
ATOM 977 C C . GLU A 1 134 ? -16.509 12.643 0.534 1.00 58.50 134 GLU A C 1
ATOM 979 O O . GLU A 1 134 ? -16.572 12.606 -0.697 1.00 58.50 134 GLU A O 1
ATOM 984 N N . THR A 1 135 ? -17.424 13.288 1.255 1.00 46.50 135 THR A N 1
ATOM 985 C CA . THR A 1 135 ? -18.316 14.267 0.644 1.00 46.50 135 THR A CA 1
ATOM 986 C C . THR A 1 135 ? -17.461 15.462 0.247 1.00 46.50 135 THR A C 1
ATOM 988 O O . THR A 1 135 ? -17.090 16.263 1.106 1.00 46.50 135 THR A O 1
ATOM 991 N N . LEU A 1 136 ? -17.140 15.592 -1.043 1.00 47.19 136 LEU A N 1
ATOM 992 C CA . LEU A 1 136 ? -16.725 16.876 -1.599 1.00 47.19 136 LEU A CA 1
ATOM 993 C C . LEU A 1 136 ? -17.889 17.841 -1.376 1.00 47.19 136 LEU A C 1
ATOM 995 O O . LEU A 1 136 ? -18.854 17.855 -2.138 1.00 47.19 136 LEU A O 1
ATOM 999 N N . THR A 1 137 ? -17.830 18.617 -0.296 1.00 43.91 137 THR A N 1
ATOM 1000 C CA . THR A 1 137 ? -18.643 19.819 -0.187 1.00 43.91 137 THR A CA 1
ATOM 1001 C C . THR A 1 137 ? -18.133 20.736 -1.285 1.00 43.91 137 THR A C 1
ATOM 1003 O O . THR A 1 137 ? -17.087 21.367 -1.156 1.00 43.91 137 THR A O 1
ATOM 1006 N N . GLU A 1 138 ? -18.821 20.723 -2.421 1.00 43.09 138 GLU A N 1
ATOM 1007 C CA . GLU A 1 138 ? -18.688 21.742 -3.445 1.00 43.09 138 GLU A CA 1
ATOM 1008 C C . GLU A 1 138 ? -19.136 23.068 -2.807 1.00 43.09 138 GLU A C 1
ATOM 1010 O O . GLU A 1 138 ? -20.297 23.461 -2.915 1.00 43.09 138 GLU A O 1
ATOM 1015 N N . ASP A 1 139 ? -18.232 23.750 -2.094 1.00 45.34 139 ASP A N 1
ATOM 1016 C CA . ASP A 1 139 ? -18.338 25.182 -1.801 1.00 45.34 139 ASP A CA 1
ATOM 1017 C C . ASP A 1 139 ? -18.200 25.924 -3.140 1.00 45.34 139 ASP A C 1
ATOM 1019 O O . ASP A 1 139 ? -17.184 26.530 -3.483 1.00 45.34 139 ASP A O 1
ATOM 1023 N N . ILE A 1 140 ? -19.244 25.804 -3.962 1.00 48.47 140 ILE A N 1
ATOM 1024 C CA . ILE A 1 140 ? -19.517 26.711 -5.064 1.00 48.47 140 ILE A CA 1
ATOM 1025 C C . ILE A 1 140 ? -19.967 27.995 -4.376 1.00 48.47 140 ILE A C 1
ATOM 1027 O O . ILE A 1 140 ? -21.158 28.205 -4.138 1.00 48.47 140 ILE A O 1
ATOM 1031 N N . GLU A 1 141 ? -19.007 28.846 -4.018 1.00 43.00 141 GLU A N 1
ATOM 1032 C CA . GLU A 1 141 ? -19.294 30.259 -3.807 1.00 43.00 141 GLU A CA 1
ATOM 1033 C C . GLU A 1 141 ? -19.834 30.803 -5.135 1.00 43.00 141 GLU A C 1
ATOM 1035 O O . GLU A 1 141 ? -19.109 31.041 -6.103 1.00 43.00 141 GLU A O 1
ATOM 1040 N N . ALA A 1 142 ? -21.161 30.878 -5.197 1.00 45.25 142 ALA A N 1
ATOM 1041 C CA . ALA A 1 142 ? -21.907 31.491 -6.269 1.00 45.25 142 ALA A CA 1
ATOM 1042 C C . ALA A 1 142 ? -21.895 33.020 -6.109 1.00 45.25 142 ALA A C 1
ATOM 1044 O O . ALA A 1 142 ? -22.245 33.533 -5.047 1.00 45.25 142 ALA A O 1
ATOM 1045 N N . GLU A 1 143 ? -21.591 33.665 -7.240 1.00 42.97 143 GLU A N 1
ATOM 1046 C CA . GLU A 1 143 ? -21.838 35.067 -7.643 1.00 42.97 143 GLU A CA 1
ATOM 1047 C C . GLU A 1 143 ? -20.899 36.184 -7.153 1.00 42.97 143 GLU A C 1
ATOM 1049 O O . GLU A 1 143 ? -20.878 36.539 -5.955 1.00 42.97 143 GLU A O 1
#